Protein AF-A0A0E3BDA1-F1 (afdb_monomer_lite)

Foldseek 3Di:
DDDDDDDDPDPPDDDDDPDDPPPPPPPPPPPDDPPVLVVLVVVLVVLVVVLVVLVCCLPPPPVLVVDDPVVVVVSVVVSVVSVVVSVVSVVVNVVD

Secondary structure (DSSP, 8-state):
-----------------S-------------PPPHHHHHHHHHHHHHHHHHHHHHHHHHH-TTGGGS-HHHHHHHHHHHHHHHHHHHHHHHHHHT-

Radius of gyration: 24.28 Å; chains: 1; bounding box: 62×43×50 Å

Sequence (96 aa):
MTVHVHAANEVHIAEVPAGTKAARIPVAATPAIPPHQQRVLDEKQELDIRITRLDEFILRNALFRQLDPDEQARMRRQLDVMRELSVILGERIASF

Structure (mmCIF, N/CA/C/O backbone):
data_AF-A0A0E3BDA1-F1
#
_entry.id   AF-A0A0E3BDA1-F1
#
loop_
_atom_site.group_PDB
_atom_site.id
_atom_site.type_symbol
_atom_site.label_atom_id
_atom_site.label_alt_id
_atom_site.label_comp_id
_atom_site.label_asym_id
_atom_site.label_entity_id
_atom_site.label_seq_id
_atom_site.pdbx_PDB_ins_code
_atom_site.Cartn_x
_atom_site.Cartn_y
_atom_site.Cartn_z
_atom_site.occupancy
_atom_site.B_iso_or_equiv
_atom_site.auth_seq_id
_atom_site.auth_comp_id
_atom_site.auth_asym_id
_atom_site.auth_atom_id
_atom_site.pdbx_PDB_model_num
ATOM 1 N N . MET A 1 1 ? 4.895 35.567 3.301 1.00 43.69 1 MET A N 1
ATOM 2 C CA . MET A 1 1 ? 4.291 34.325 2.779 1.00 43.69 1 MET A CA 1
ATOM 3 C C . MET A 1 1 ? 4.402 34.418 1.273 1.00 43.69 1 MET A C 1
ATOM 5 O O . MET A 1 1 ? 3.602 35.101 0.651 1.00 43.69 1 MET A O 1
ATOM 9 N N . THR A 1 2 ? 5.493 33.884 0.727 1.00 32.59 2 THR A N 1
ATOM 10 C CA . THR A 1 2 ? 5.895 34.121 -0.663 1.00 32.59 2 THR A CA 1
ATOM 11 C C . THR A 1 2 ? 6.188 32.777 -1.306 1.00 32.59 2 THR A C 1
ATOM 13 O O . THR A 1 2 ? 7.040 32.020 -0.842 1.00 32.59 2 THR A O 1
ATOM 16 N N . VAL A 1 3 ? 5.398 32.489 -2.334 1.00 41.75 3 VAL A N 1
ATOM 17 C CA . VAL A 1 3 ? 5.431 31.298 -3.178 1.00 41.75 3 VAL A CA 1
ATOM 18 C C . VAL A 1 3 ? 6.798 31.213 -3.859 1.00 41.75 3 VAL A C 1
ATOM 20 O O . VAL A 1 3 ? 7.183 32.135 -4.573 1.00 41.75 3 VAL A O 1
ATOM 23 N N . HIS A 1 4 ? 7.537 30.126 -3.636 1.00 36.12 4 HIS A N 1
ATOM 24 C CA . HIS A 1 4 ? 8.738 29.833 -4.417 1.00 36.12 4 HIS A CA 1
ATOM 25 C C . HIS A 1 4 ? 8.311 29.212 -5.746 1.00 36.12 4 HIS A C 1
ATOM 27 O O . HIS A 1 4 ? 8.002 28.025 -5.827 1.00 36.12 4 HIS A O 1
ATOM 33 N N . VAL A 1 5 ? 8.275 30.042 -6.785 1.00 47.56 5 VAL A N 1
ATOM 34 C CA . VAL A 1 5 ? 8.213 29.596 -8.177 1.00 47.56 5 VAL A CA 1
ATOM 35 C C . VAL A 1 5 ? 9.638 29.219 -8.576 1.00 47.56 5 VAL A C 1
ATOM 37 O O . VAL A 1 5 ? 10.521 30.073 -8.612 1.00 47.56 5 VAL A O 1
ATOM 40 N N . HIS A 1 6 ? 9.886 27.932 -8.814 1.00 36.75 6 HIS A N 1
ATOM 41 C CA . HIS A 1 6 ? 11.189 27.443 -9.253 1.00 36.75 6 HIS A CA 1
ATOM 42 C C . HIS A 1 6 ? 11.303 27.633 -10.769 1.00 36.75 6 HIS A C 1
ATOM 44 O O . HIS A 1 6 ? 10.794 26.835 -11.553 1.00 36.75 6 HIS A O 1
ATOM 50 N N . ALA A 1 7 ? 11.934 28.732 -11.173 1.00 47.00 7 ALA A N 1
ATOM 51 C CA . ALA A 1 7 ? 12.337 28.987 -12.545 1.00 47.00 7 ALA A CA 1
ATOM 52 C C . ALA A 1 7 ? 13.845 29.235 -12.564 1.00 47.00 7 ALA A C 1
ATOM 54 O O . ALA A 1 7 ? 14.297 30.232 -12.013 1.00 47.00 7 ALA A O 1
ATOM 55 N N . ALA A 1 8 ? 14.595 28.312 -13.165 1.00 40.78 8 ALA A N 1
ATOM 56 C CA . ALA A 1 8 ? 15.668 28.589 -14.123 1.00 40.78 8 ALA A CA 1
ATOM 57 C C . ALA A 1 8 ? 16.424 27.284 -14.410 1.00 40.78 8 ALA A C 1
ATOM 59 O O . ALA A 1 8 ? 17.236 26.805 -13.625 1.00 40.78 8 ALA A O 1
ATOM 60 N N . ASN A 1 9 ? 16.115 26.706 -15.567 1.00 46.25 9 ASN A N 1
ATOM 61 C CA . ASN A 1 9 ? 16.955 25.739 -16.252 1.00 46.25 9 ASN A CA 1
ATOM 62 C C . ASN A 1 9 ? 18.187 26.492 -16.781 1.00 46.25 9 ASN A C 1
ATOM 64 O O . ASN A 1 9 ? 18.141 27.041 -17.880 1.00 46.25 9 ASN A O 1
ATOM 68 N N . GLU A 1 10 ? 19.254 26.583 -15.988 1.00 39.25 10 GLU A N 1
ATOM 69 C CA . GLU A 1 10 ? 20.534 27.116 -16.455 1.00 39.25 10 GLU A CA 1
ATOM 70 C C . GLU A 1 10 ? 21.386 25.975 -17.014 1.00 39.25 10 GLU A C 1
ATOM 72 O O . GLU A 1 10 ? 21.994 25.185 -16.293 1.00 39.25 10 GLU A O 1
ATOM 77 N N . VAL A 1 11 ? 21.420 25.890 -18.343 1.00 45.06 11 VAL A N 1
ATOM 78 C CA . VAL A 1 11 ? 22.401 25.083 -19.067 1.00 45.06 11 VAL A CA 1
A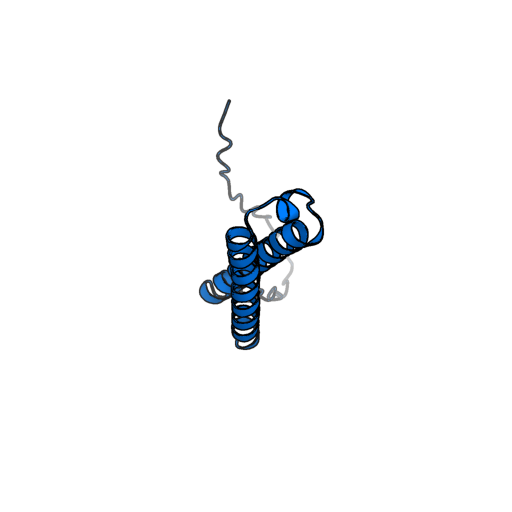TOM 79 C C . VAL A 1 11 ? 23.757 25.757 -18.880 1.00 45.06 11 VAL A C 1
ATOM 81 O O . VAL A 1 11 ? 24.039 26.782 -19.496 1.00 45.06 11 VAL A O 1
ATOM 84 N N . HIS A 1 12 ? 24.598 25.200 -18.011 1.00 37.44 12 HIS A N 1
ATOM 85 C CA . HIS A 1 12 ? 25.972 25.660 -17.842 1.00 37.44 12 HIS A CA 1
ATOM 86 C C . HIS A 1 12 ? 26.786 25.266 -19.085 1.00 37.44 12 HIS A C 1
ATOM 88 O O . HIS A 1 12 ? 27.188 24.113 -19.249 1.00 37.44 12 HIS A O 1
ATOM 94 N N . ILE A 1 13 ? 26.979 26.214 -20.003 1.00 41.34 13 ILE A N 1
ATOM 95 C CA . ILE A 1 13 ? 27.793 26.025 -21.206 1.00 41.34 13 ILE A CA 1
ATOM 96 C C . ILE A 1 13 ? 29.254 26.246 -20.804 1.00 41.34 13 ILE A C 1
ATOM 98 O O . ILE A 1 13 ? 29.720 27.378 -20.724 1.00 41.34 13 ILE A O 1
ATOM 102 N N . ALA A 1 14 ? 29.975 25.167 -20.500 1.00 43.03 14 ALA A N 1
ATOM 103 C CA . ALA A 1 14 ? 31.420 25.238 -20.316 1.00 43.03 14 ALA A CA 1
ATOM 104 C C . ALA A 1 14 ? 32.087 25.477 -21.681 1.00 43.03 14 ALA A C 1
ATOM 106 O O . ALA A 1 14 ? 31.991 24.643 -22.584 1.00 43.03 14 ALA A O 1
ATOM 107 N N . GLU A 1 15 ? 32.744 26.624 -21.839 1.00 45.53 15 GLU A N 1
ATOM 108 C CA . GLU A 1 15 ? 33.559 26.943 -23.009 1.00 45.53 15 GLU A CA 1
ATOM 109 C C . GLU A 1 15 ? 34.803 26.035 -23.017 1.00 45.53 15 GLU A C 1
ATOM 111 O O . GLU A 1 15 ? 35.648 26.089 -22.124 1.00 45.53 15 GLU A O 1
ATOM 116 N N . VAL A 1 16 ? 34.882 25.132 -23.998 1.00 51.34 16 VAL A N 1
ATOM 117 C CA . VAL A 1 16 ? 35.987 24.174 -24.153 1.00 51.34 16 VAL A CA 1
ATOM 118 C C . VAL A 1 16 ? 37.072 24.813 -25.029 1.00 51.34 16 VAL A C 1
ATOM 120 O O . VAL A 1 16 ? 36.767 25.169 -26.170 1.00 51.34 16 VAL A O 1
ATOM 123 N N . PRO A 1 17 ? 38.336 24.935 -24.576 1.00 43.94 17 PRO A N 1
ATOM 124 C CA . PRO A 1 17 ? 39.391 25.499 -25.407 1.00 43.94 17 PRO A CA 1
ATOM 125 C C . PRO A 1 17 ? 39.733 24.556 -26.567 1.00 43.94 17 PRO A C 1
ATOM 127 O O . PRO A 1 17 ? 39.867 23.339 -26.410 1.00 43.94 17 PRO A O 1
ATOM 130 N N . ALA A 1 18 ? 39.864 25.148 -27.75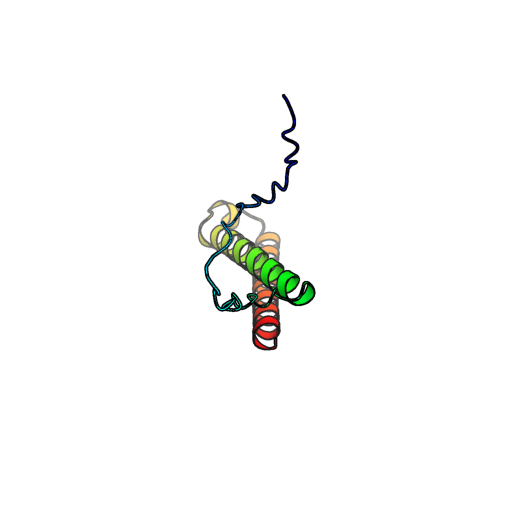3 1.00 54.28 18 ALA A N 1
ATOM 131 C CA . ALA A 1 18 ? 40.168 24.464 -28.999 1.00 54.28 18 ALA A CA 1
ATOM 132 C C . ALA A 1 18 ? 41.551 23.802 -28.935 1.00 54.28 18 ALA A C 1
ATOM 134 O O . ALA A 1 18 ? 42.567 24.489 -28.866 1.00 54.28 18 ALA A O 1
ATOM 135 N N . GLY A 1 19 ? 41.595 22.468 -28.991 1.00 53.44 19 GLY A N 1
ATOM 136 C CA . GLY A 1 19 ? 42.874 21.771 -29.134 1.00 53.44 19 GLY A CA 1
ATOM 137 C C . GLY A 1 19 ? 42.984 20.357 -28.584 1.00 53.44 19 GLY A C 1
ATOM 138 O O . GLY A 1 19 ? 44.083 19.966 -28.233 1.00 53.44 19 GLY A O 1
ATOM 139 N N . THR A 1 20 ? 41.914 19.562 -28.536 1.00 46.09 20 THR A N 1
ATOM 140 C CA . THR A 1 20 ? 42.044 18.103 -28.397 1.00 46.09 20 THR A CA 1
ATOM 141 C C . THR A 1 20 ? 40.932 17.455 -29.202 1.00 46.09 20 THR A C 1
ATOM 143 O O . THR A 1 20 ? 39.760 17.767 -29.003 1.00 46.09 20 THR A O 1
ATOM 146 N N . LYS A 1 21 ? 41.278 16.542 -30.116 1.00 56.16 21 LYS A N 1
ATOM 147 C CA . LYS A 1 21 ? 40.322 15.652 -30.790 1.00 56.16 21 LYS A CA 1
ATOM 148 C C . LYS A 1 21 ? 39.791 14.664 -29.747 1.00 56.16 21 LYS A C 1
ATOM 150 O O . LYS A 1 21 ? 40.193 13.506 -29.710 1.00 56.16 21 LYS A O 1
ATOM 155 N N . ALA A 1 22 ? 38.947 15.153 -28.843 1.00 48.09 22 ALA A N 1
ATOM 156 C CA . ALA A 1 22 ? 38.246 14.335 -27.879 1.00 48.09 22 ALA A CA 1
ATOM 157 C C . ALA A 1 22 ? 37.282 13.464 -28.679 1.00 48.09 22 ALA A C 1
ATOM 159 O O . ALA A 1 22 ? 36.311 13.953 -29.259 1.00 48.09 22 ALA A O 1
ATOM 160 N N . ALA A 1 23 ? 37.597 12.172 -28.761 1.00 50.84 23 ALA A N 1
ATOM 161 C CA . ALA A 1 23 ? 36.624 11.167 -29.129 1.00 50.84 23 ALA A CA 1
ATOM 162 C C . ALA A 1 23 ? 35.392 11.419 -28.255 1.00 50.84 23 ALA A C 1
ATOM 164 O O . ALA A 1 23 ? 35.456 11.289 -27.033 1.00 50.84 23 ALA A O 1
ATOM 165 N N . ARG A 1 24 ? 34.303 11.877 -28.877 1.00 51.50 24 ARG A N 1
ATOM 166 C CA . ARG A 1 24 ? 33.012 12.032 -28.221 1.00 51.50 24 ARG A CA 1
ATOM 167 C C . ARG A 1 24 ? 32.584 10.625 -27.821 1.00 51.50 24 ARG A C 1
ATOM 169 O O . ARG A 1 24 ? 31.999 9.915 -28.630 1.00 51.50 24 ARG A O 1
ATOM 176 N N . ILE A 1 25 ? 32.936 10.204 -26.609 1.00 59.34 25 ILE A N 1
ATOM 177 C CA . ILE A 1 25 ? 32.343 9.018 -26.004 1.00 59.34 25 ILE A CA 1
ATOM 178 C C . ILE A 1 25 ? 30.852 9.346 -25.936 1.00 59.34 25 ILE A C 1
ATOM 180 O O . ILE A 1 25 ? 30.499 10.359 -25.323 1.00 59.34 25 ILE A O 1
ATOM 184 N N . PRO A 1 26 ? 29.970 8.593 -26.611 1.00 54.00 26 PRO A N 1
ATOM 185 C CA . PRO A 1 26 ? 28.554 8.764 -26.378 1.00 54.00 26 PRO A CA 1
ATOM 186 C C . PRO A 1 26 ? 28.338 8.397 -24.910 1.00 54.00 26 PRO A C 1
ATOM 188 O O . PRO A 1 26 ? 28.450 7.230 -24.539 1.00 54.00 26 PRO A O 1
ATOM 191 N N . VAL A 1 27 ? 28.087 9.397 -24.057 1.00 56.97 27 VAL A N 1
ATOM 192 C CA . VAL A 1 27 ? 27.381 9.156 -22.799 1.00 56.97 27 VAL A CA 1
ATOM 193 C C . VAL A 1 27 ? 26.117 8.438 -23.235 1.00 56.97 27 VAL A C 1
ATOM 195 O O . VAL A 1 27 ? 25.293 9.014 -23.947 1.00 56.97 27 VAL A O 1
ATOM 198 N N . ALA A 1 28 ? 26.059 7.139 -22.948 1.00 54.09 28 ALA A N 1
ATOM 199 C CA . ALA A 1 28 ? 24.912 6.316 -23.255 1.00 54.09 28 ALA A CA 1
ATOM 200 C C . ALA A 1 28 ? 23.704 7.042 -22.666 1.00 54.09 28 ALA A C 1
ATOM 202 O O . ALA A 1 28 ? 23.647 7.264 -21.457 1.00 54.09 28 ALA A O 1
ATOM 203 N N . ALA A 1 29 ? 22.804 7.506 -23.532 1.00 58.97 29 ALA A N 1
ATOM 204 C CA . ALA A 1 29 ? 21.548 8.074 -23.093 1.00 58.97 29 ALA A CA 1
ATOM 205 C C . ALA A 1 29 ? 20.854 6.968 -22.302 1.00 58.97 29 ALA A C 1
ATOM 207 O O . ALA A 1 29 ? 20.456 5.959 -22.885 1.00 58.97 29 ALA A O 1
ATOM 208 N N . THR A 1 30 ? 20.798 7.109 -20.977 1.00 55.81 30 THR A N 1
ATOM 209 C CA . THR A 1 30 ? 20.011 6.218 -20.129 1.00 55.81 30 THR A CA 1
ATOM 210 C C . THR A 1 30 ? 18.627 6.139 -20.763 1.00 55.81 30 THR A C 1
ATOM 212 O O . THR A 1 30 ? 18.029 7.199 -20.981 1.00 55.81 30 THR A O 1
ATOM 215 N N . PRO A 1 31 ? 18.132 4.949 -21.145 1.00 65.31 31 PRO A N 1
ATOM 216 C CA . PRO A 1 31 ? 16.833 4.861 -21.784 1.00 65.31 31 PRO A CA 1
ATOM 217 C C . PRO A 1 31 ? 15.801 5.416 -20.803 1.00 65.31 31 PRO A C 1
ATOM 219 O O . PRO A 1 31 ? 15.627 4.893 -19.703 1.00 65.31 31 PRO A O 1
ATOM 222 N N . ALA A 1 32 ? 15.176 6.531 -21.176 1.00 84.81 32 ALA A N 1
ATOM 223 C CA . ALA A 1 32 ? 14.104 7.112 -20.391 1.00 84.81 32 ALA A CA 1
ATOM 224 C C . ALA A 1 32 ? 12.936 6.119 -20.382 1.00 84.81 32 ALA A C 1
ATOM 226 O O . ALA A 1 32 ? 12.498 5.670 -21.444 1.00 84.81 32 ALA A O 1
ATOM 227 N N . ILE A 1 33 ? 12.452 5.769 -19.190 1.00 91.25 33 ILE A N 1
ATOM 228 C CA . ILE A 1 33 ? 11.294 4.890 -19.027 1.00 91.25 33 ILE A CA 1
ATOM 229 C C . ILE A 1 33 ? 10.103 5.531 -19.763 1.00 91.25 33 ILE A C 1
ATOM 231 O O . ILE A 1 33 ? 9.800 6.704 -19.521 1.00 91.25 33 ILE A O 1
ATOM 235 N N . PRO A 1 34 ? 9.415 4.807 -20.668 1.00 95.31 34 PRO A N 1
ATOM 236 C CA . PRO A 1 34 ? 8.227 5.317 -21.336 1.00 95.31 34 PRO A CA 1
ATOM 237 C C . PRO A 1 34 ? 7.186 5.830 -20.324 1.00 95.31 34 PRO A C 1
ATOM 239 O O . PRO A 1 34 ? 6.936 5.153 -19.324 1.00 95.31 34 PRO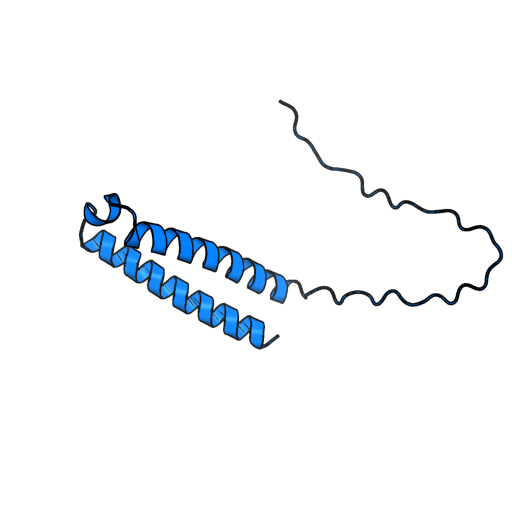 A O 1
ATOM 242 N N . PRO A 1 35 ? 6.491 6.955 -20.585 1.00 95.12 35 PRO A N 1
ATOM 243 C CA . PRO A 1 35 ? 5.562 7.549 -19.616 1.00 95.12 35 PRO A CA 1
ATOM 244 C C . PRO A 1 35 ? 4.487 6.587 -19.092 1.00 95.12 35 PRO A C 1
ATOM 246 O O . PRO A 1 35 ? 4.103 6.641 -17.926 1.00 95.12 35 PRO A O 1
ATOM 249 N N . HIS A 1 36 ? 4.011 5.669 -19.941 1.00 94.56 36 HIS A N 1
ATOM 250 C CA . HIS A 1 36 ? 3.018 4.677 -19.536 1.00 94.56 36 HIS A CA 1
ATOM 251 C C . HIS A 1 36 ? 3.579 3.625 -18.569 1.00 94.56 36 HIS A C 1
ATOM 253 O O . HIS A 1 36 ? 2.812 3.147 -17.742 1.00 94.56 36 HIS A O 1
ATOM 259 N N . GLN A 1 37 ? 4.871 3.282 -18.655 1.00 97.75 37 GLN A N 1
ATOM 260 C CA . GLN A 1 37 ? 5.547 2.373 -17.723 1.00 97.75 37 GLN A CA 1
ATOM 261 C C . GLN A 1 37 ? 5.858 3.091 -16.408 1.00 97.75 37 GLN A C 1
ATOM 263 O O . GLN A 1 37 ? 5.581 2.547 -15.341 1.00 97.75 37 GLN A O 1
ATOM 268 N N . GLN A 1 38 ? 6.319 4.348 -16.479 1.00 97.38 38 GLN A N 1
ATOM 269 C CA . GLN A 1 38 ? 6.559 5.181 -15.296 1.00 97.38 38 GLN A CA 1
ATOM 270 C C . GLN A 1 38 ? 5.290 5.325 -14.452 1.00 97.38 38 GLN A C 1
ATOM 272 O O . GLN A 1 38 ? 5.326 5.104 -13.247 1.00 97.38 38 GLN A O 1
ATOM 277 N N . ARG A 1 39 ? 4.137 5.561 -15.096 1.00 97.88 39 ARG A N 1
ATOM 278 C CA . ARG A 1 39 ? 2.841 5.616 -14.405 1.00 97.88 39 ARG A CA 1
ATOM 279 C C . ARG A 1 39 ? 2.549 4.351 -13.588 1.00 97.88 39 ARG A C 1
ATOM 281 O O . ARG A 1 39 ? 1.979 4.461 -12.513 1.00 97.88 39 ARG A O 1
ATOM 288 N N . VAL A 1 40 ? 2.904 3.164 -14.088 1.00 98.31 40 VAL A N 1
ATOM 289 C CA . VAL A 1 40 ? 2.653 1.889 -13.386 1.00 98.31 40 VAL A CA 1
ATOM 290 C C . VAL A 1 40 ? 3.613 1.697 -12.217 1.00 98.31 40 VAL A C 1
ATOM 292 O O . VAL A 1 40 ? 3.198 1.193 -11.175 1.00 98.31 40 VAL A O 1
ATOM 295 N N . LEU A 1 41 ? 4.870 2.120 -12.370 1.00 98.50 41 LEU A N 1
ATOM 296 C CA . LEU A 1 41 ? 5.852 2.119 -11.284 1.00 98.50 41 LEU A CA 1
ATOM 297 C C . LEU A 1 41 ? 5.395 3.027 -10.137 1.00 98.50 41 LEU A C 1
ATOM 299 O O . LEU A 1 41 ? 5.347 2.582 -8.990 1.00 98.50 41 LEU A O 1
ATOM 303 N N . ASP A 1 42 ? 4.993 4.255 -10.464 1.00 98.50 42 ASP A N 1
ATOM 304 C CA . ASP A 1 42 ? 4.515 5.236 -9.488 1.00 98.50 42 ASP A CA 1
ATOM 305 C C . ASP A 1 42 ? 3.239 4.739 -8.792 1.00 98.50 42 ASP A C 1
ATOM 307 O O . ASP A 1 42 ? 3.134 4.777 -7.565 1.00 98.50 42 ASP A O 1
ATOM 311 N N . GLU A 1 43 ? 2.289 4.201 -9.569 1.00 98.69 43 GLU A N 1
ATOM 312 C CA . GLU A 1 43 ? 1.043 3.625 -9.056 1.00 98.69 43 GLU A CA 1
ATOM 313 C C . GLU A 1 43 ? 1.318 2.474 -8.079 1.00 98.69 43 GLU A C 1
ATOM 315 O O . GLU A 1 43 ? 0.743 2.442 -6.988 1.00 98.69 43 GLU A O 1
ATOM 320 N N . LYS A 1 44 ? 2.234 1.556 -8.421 1.00 98.62 44 LYS A N 1
ATOM 321 C CA . LYS A 1 44 ? 2.616 0.449 -7.537 1.00 98.62 44 LYS A CA 1
ATOM 322 C C . LYS A 1 44 ? 3.259 0.955 -6.252 1.00 98.62 44 LYS A C 1
ATOM 324 O O . LYS A 1 44 ? 2.875 0.516 -5.170 1.00 98.62 44 LYS A O 1
ATOM 329 N N . GLN A 1 45 ? 4.219 1.871 -6.363 1.00 98.81 45 GLN A N 1
ATOM 330 C CA . GLN A 1 45 ? 4.922 2.411 -5.205 1.00 98.81 45 GLN A CA 1
ATOM 331 C C . GLN A 1 45 ? 3.948 3.079 -4.231 1.00 98.81 45 GLN A C 1
ATOM 333 O O . GLN A 1 45 ? 3.988 2.825 -3.025 1.00 98.81 45 GLN A O 1
ATOM 338 N N . GLU A 1 46 ? 3.051 3.920 -4.744 1.00 98.81 46 GLU A N 1
ATOM 339 C CA . GLU A 1 46 ? 2.065 4.592 -3.910 1.00 98.81 46 GLU A CA 1
ATOM 340 C C . GLU A 1 46 ? 1.083 3.594 -3.278 1.00 98.81 46 GLU A C 1
ATOM 342 O O . GLU A 1 46 ? 0.697 3.749 -2.115 1.00 98.81 46 GLU A O 1
ATOM 347 N N . LEU A 1 47 ? 0.681 2.557 -4.018 1.00 98.81 47 LEU A N 1
ATOM 348 C CA . LEU A 1 47 ? -0.203 1.514 -3.511 1.00 98.81 47 LEU A CA 1
ATOM 349 C C . LEU A 1 47 ? 0.457 0.695 -2.395 1.00 98.81 47 LEU A C 1
ATOM 351 O O . LEU A 1 47 ? -0.176 0.481 -1.364 1.00 98.81 47 LEU A O 1
ATOM 355 N N . ASP A 1 48 ? 1.724 0.310 -2.541 1.00 98.88 48 ASP A N 1
ATOM 356 C CA . ASP A 1 48 ? 2.470 -0.469 -1.540 1.00 98.88 48 ASP A CA 1
ATOM 357 C C . ASP A 1 48 ? 2.631 0.303 -0.216 1.00 98.88 48 ASP A C 1
ATOM 359 O O . ASP A 1 48 ? 2.473 -0.254 0.878 1.00 98.88 48 ASP A O 1
ATOM 363 N N . ILE A 1 49 ? 2.838 1.623 -0.295 1.00 98.88 49 ILE A N 1
ATOM 364 C CA . ILE A 1 49 ? 2.835 2.512 0.878 1.00 98.88 49 ILE A CA 1
ATOM 365 C C . ILE A 1 49 ? 1.458 2.509 1.555 1.00 98.88 49 ILE A C 1
ATOM 367 O O . ILE A 1 49 ? 1.363 2.420 2.783 1.00 98.88 49 ILE A O 1
ATOM 371 N N . ARG A 1 50 ? 0.374 2.607 0.776 1.00 98.81 50 ARG A N 1
ATOM 372 C CA . ARG A 1 50 ? -0.997 2.593 1.308 1.00 98.81 50 ARG A CA 1
ATOM 373 C C . ARG A 1 50 ? -1.358 1.239 1.931 1.00 98.81 50 ARG A C 1
ATOM 375 O O . ARG A 1 50 ? -1.967 1.232 2.999 1.00 98.81 50 ARG A O 1
ATOM 382 N N . ILE A 1 51 ? -0.939 0.124 1.324 1.00 98.88 51 ILE A N 1
ATOM 383 C CA . ILE A 1 51 ? -1.079 -1.236 1.876 1.00 98.88 51 ILE A CA 1
ATOM 384 C C . ILE A 1 51 ? -0.407 -1.309 3.242 1.00 98.88 51 ILE A C 1
ATOM 386 O O . ILE A 1 51 ? -1.048 -1.714 4.206 1.00 98.88 51 ILE A O 1
ATOM 390 N N . THR A 1 52 ? 0.850 -0.867 3.338 1.00 98.81 52 THR A N 1
ATOM 391 C CA . THR A 1 52 ? 1.624 -0.921 4.587 1.00 98.81 52 THR A CA 1
ATOM 392 C C . THR A 1 52 ? 0.922 -0.154 5.703 1.00 98.81 52 THR A C 1
ATOM 394 O O . THR A 1 52 ? 0.730 -0.678 6.794 1.00 98.81 52 THR A O 1
ATOM 397 N N . ARG A 1 53 ? 0.456 1.067 5.419 1.00 98.81 53 ARG A N 1
ATOM 398 C CA . ARG A 1 53 ? -0.253 1.902 6.402 1.00 98.81 53 ARG A CA 1
ATOM 399 C C . ARG A 1 53 ? -1.563 1.274 6.876 1.00 98.81 53 ARG A C 1
ATOM 401 O O . ARG A 1 53 ? -1.866 1.325 8.066 1.00 98.81 53 ARG A O 1
ATOM 408 N N . LEU A 1 54 ? -2.350 0.709 5.958 1.00 98.81 54 LEU A N 1
ATOM 409 C CA . LEU A 1 54 ? -3.619 0.069 6.303 1.00 98.81 54 LEU A CA 1
ATOM 410 C C . LEU A 1 54 ? -3.392 -1.224 7.099 1.00 98.81 54 LEU A C 1
ATOM 412 O O . LEU A 1 54 ? -4.067 -1.447 8.100 1.00 98.81 54 LEU A O 1
ATOM 416 N N . ASP A 1 55 ? -2.415 -2.036 6.697 1.00 98.75 55 ASP A N 1
ATOM 417 C CA . ASP A 1 55 ? -2.022 -3.257 7.406 1.00 98.75 55 ASP A CA 1
ATOM 418 C C . ASP A 1 55 ? -1.527 -2.943 8.826 1.00 98.75 55 ASP A C 1
ATOM 420 O O . ASP A 1 55 ? -2.003 -3.530 9.797 1.00 98.75 55 ASP A O 1
ATOM 424 N N . GLU A 1 56 ? -0.663 -1.937 8.985 1.00 98.69 56 GLU A N 1
ATOM 425 C CA . GLU A 1 56 ? -0.209 -1.477 10.300 1.00 98.69 56 GLU A CA 1
ATOM 426 C C . GLU A 1 56 ? -1.359 -0.969 11.172 1.00 98.69 56 GLU A C 1
ATOM 428 O O . GLU A 1 56 ? -1.409 -1.288 12.364 1.00 98.69 56 GLU A O 1
ATOM 433 N N . PHE A 1 57 ? -2.301 -0.213 10.602 1.00 98.69 57 PHE A N 1
ATOM 434 C CA . PHE A 1 57 ? -3.485 0.230 11.331 1.00 98.69 57 PHE A CA 1
ATOM 435 C C . PHE A 1 57 ? -4.317 -0.962 11.822 1.00 98.69 57 PHE A C 1
ATOM 437 O O . PHE A 1 57 ? -4.647 -1.027 13.006 1.00 98.69 57 PHE A O 1
ATOM 444 N N . ILE A 1 58 ? -4.595 -1.930 10.946 1.00 98.56 58 ILE A N 1
ATOM 445 C CA . ILE A 1 58 ? -5.384 -3.128 11.268 1.00 98.56 58 ILE A CA 1
ATOM 446 C C . ILE A 1 58 ? -4.689 -3.991 12.334 1.00 98.56 58 ILE A C 1
ATOM 448 O O . ILE A 1 58 ? -5.347 -4.502 13.241 1.00 98.56 58 ILE A O 1
ATOM 452 N N . LEU A 1 59 ? -3.366 -4.160 12.247 1.00 98.06 59 LEU A N 1
ATOM 453 C CA . LEU A 1 59 ? -2.615 -5.071 13.116 1.00 98.06 59 LEU A CA 1
ATOM 454 C C . LEU A 1 59 ? -2.221 -4.454 14.461 1.00 98.06 59 LEU A C 1
ATOM 456 O O . LEU A 1 59 ? -2.188 -5.153 15.476 1.00 98.06 59 LEU A O 1
ATOM 460 N N . ARG A 1 60 ? -1.865 -3.166 14.477 1.00 96.75 60 ARG A N 1
ATOM 461 C CA . ARG A 1 60 ? -1.175 -2.544 15.619 1.00 96.75 60 ARG A CA 1
ATOM 462 C C . ARG A 1 60 ? -2.000 -1.475 16.320 1.00 96.75 60 ARG A C 1
ATOM 464 O O . ARG A 1 60 ? -1.738 -1.199 17.490 1.00 96.75 60 ARG A O 1
ATOM 471 N N . ASN A 1 61 ? -2.991 -0.875 15.660 1.00 97.00 61 ASN A N 1
ATOM 472 C CA . ASN A 1 61 ? -3.761 0.208 16.262 1.00 97.00 61 ASN A CA 1
ATOM 473 C C . ASN A 1 61 ? -4.924 -0.332 17.111 1.00 97.00 61 ASN A C 1
ATOM 475 O O . ASN A 1 61 ? -5.798 -1.050 16.630 1.00 97.00 61 ASN A O 1
ATOM 479 N N . ALA A 1 62 ? -4.971 0.050 18.390 1.00 97.25 62 ALA A N 1
ATOM 480 C CA . ALA A 1 62 ? -6.040 -0.362 19.298 1.00 97.25 62 ALA A CA 1
ATOM 481 C C . ALA A 1 62 ? -7.428 0.160 18.884 1.00 97.25 62 ALA A C 1
ATOM 483 O O . ALA A 1 62 ? -8.420 -0.497 19.195 1.00 97.25 62 ALA A O 1
ATOM 484 N N . LEU A 1 63 ? -7.498 1.289 18.168 1.00 97.88 63 LEU A N 1
ATOM 485 C CA . LEU A 1 63 ? -8.753 1.861 17.675 1.00 97.88 63 LEU A CA 1
ATOM 486 C C . LEU A 1 63 ? -9.458 0.930 16.694 1.00 97.88 63 LEU A C 1
ATOM 488 O O . LEU A 1 63 ? -10.678 0.837 16.736 1.00 97.88 63 LEU A O 1
ATOM 492 N N . PHE A 1 64 ? -8.715 0.185 15.871 1.00 98.44 64 PHE A N 1
ATOM 493 C CA . PHE A 1 64 ? -9.311 -0.760 14.929 1.00 98.44 64 PHE A CA 1
ATOM 494 C C . PHE A 1 64 ? -10.190 -1.801 15.640 1.00 98.44 64 PHE A C 1
ATOM 496 O O . PHE A 1 64 ? -11.285 -2.108 15.180 1.00 98.44 64 PHE A O 1
ATOM 503 N N . ARG A 1 65 ? -9.760 -2.280 16.818 1.00 96.75 65 ARG A N 1
ATOM 504 C CA . ARG A 1 65 ? -10.528 -3.239 17.635 1.00 96.75 65 ARG A CA 1
ATOM 505 C C . ARG A 1 65 ? -11.808 -2.654 18.234 1.00 96.75 65 ARG A C 1
ATOM 507 O O . ARG A 1 65 ? -12.651 -3.417 18.690 1.00 96.75 65 ARG A O 1
ATOM 514 N N . GLN A 1 66 ? -11.924 -1.329 18.278 1.00 98.12 66 GLN A N 1
ATOM 515 C CA . GLN A 1 66 ? -13.089 -0.615 18.802 1.00 98.12 66 GLN A CA 1
ATOM 516 C C . GLN A 1 66 ? -14.083 -0.232 17.699 1.00 98.12 66 GLN A C 1
ATOM 518 O O . GLN A 1 66 ? -15.182 0.219 18.011 1.00 98.12 66 GLN A O 1
ATOM 523 N N . LEU A 1 67 ? -13.709 -0.391 16.425 1.00 98.44 67 LEU A N 1
ATOM 524 C CA . LEU A 1 67 ? -14.606 -0.136 15.305 1.00 98.44 67 LEU A CA 1
ATOM 525 C C . LEU A 1 67 ? -15.710 -1.187 15.241 1.00 98.44 67 LEU A C 1
ATOM 527 O O . LEU A 1 67 ? -15.522 -2.340 15.638 1.00 98.44 67 LEU A O 1
ATOM 531 N N . ASP A 1 68 ? -16.834 -0.778 14.662 1.00 98.62 68 ASP A N 1
ATOM 532 C CA . ASP A 1 68 ? -17.926 -1.674 14.308 1.00 98.62 68 ASP A CA 1
ATOM 533 C C . ASP A 1 68 ? -17.412 -2.879 13.482 1.00 98.62 68 ASP A C 1
ATOM 535 O O . ASP A 1 68 ? -16.556 -2.694 12.605 1.00 98.62 68 ASP A O 1
ATOM 539 N N . PRO A 1 69 ? -17.887 -4.113 13.741 1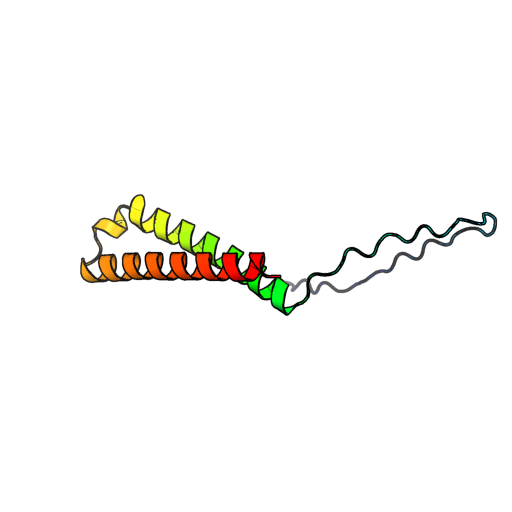.00 98.62 69 PRO A N 1
ATOM 540 C CA . PRO A 1 69 ? -17.420 -5.301 13.030 1.00 98.62 69 PRO A CA 1
ATOM 541 C C . PRO A 1 69 ? -17.538 -5.210 11.504 1.00 98.62 69 PRO A C 1
ATOM 543 O O . PRO A 1 69 ? -16.642 -5.691 10.803 1.00 98.62 69 PRO A O 1
ATOM 546 N N . ASP A 1 70 ? -18.579 -4.558 10.980 1.00 98.75 70 ASP A N 1
ATOM 547 C CA . ASP A 1 70 ? -18.757 -4.408 9.536 1.00 98.75 70 ASP A CA 1
ATOM 548 C C . ASP A 1 70 ? -17.727 -3.436 8.956 1.00 98.75 70 ASP A C 1
ATOM 550 O O . ASP A 1 70 ? -17.241 -3.633 7.840 1.00 98.75 70 ASP A O 1
ATOM 554 N N . GLU A 1 71 ? -17.339 -2.406 9.712 1.00 98.69 71 GLU A N 1
ATOM 555 C CA . GLU A 1 71 ? -16.252 -1.509 9.313 1.00 98.69 71 GLU A CA 1
ATOM 556 C C . GLU A 1 71 ? -14.910 -2.236 9.300 1.00 98.69 71 GLU A C 1
ATOM 558 O O . GLU A 1 71 ? -14.166 -2.155 8.321 1.00 98.69 71 GLU A O 1
ATOM 563 N N . GLN A 1 72 ? -14.630 -3.042 10.325 1.00 98.81 72 GLN A N 1
ATOM 564 C CA . GLN A 1 72 ? -13.425 -3.867 10.335 1.00 98.81 72 GLN A CA 1
ATOM 565 C C . GLN A 1 72 ? -13.377 -4.828 9.136 1.00 98.81 72 GLN A C 1
ATOM 567 O O . GLN A 1 72 ? -12.311 -5.044 8.552 1.00 98.81 72 GLN A O 1
ATOM 572 N N . ALA A 1 73 ? -14.516 -5.418 8.763 1.00 98.81 73 ALA A N 1
ATOM 573 C CA . ALA A 1 73 ? -14.622 -6.295 7.602 1.00 98.81 73 ALA A CA 1
ATOM 574 C C . ALA A 1 73 ? -14.379 -5.539 6.284 1.00 98.81 73 ALA A C 1
ATOM 576 O O . ALA A 1 73 ? -13.633 -6.027 5.431 1.00 98.81 73 ALA A O 1
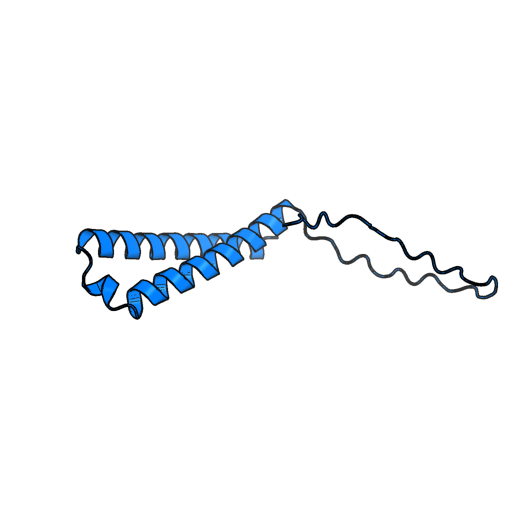ATOM 577 N N . ARG A 1 74 ? -14.937 -4.329 6.130 1.00 98.88 74 ARG A N 1
ATOM 578 C CA . ARG A 1 74 ? -14.686 -3.467 4.962 1.00 98.88 74 ARG A CA 1
ATOM 579 C C . ARG A 1 74 ? -13.209 -3.112 4.818 1.00 98.88 74 ARG A C 1
ATOM 581 O O . ARG A 1 74 ? -12.667 -3.264 3.726 1.00 98.88 74 ARG A O 1
ATOM 588 N N . MET A 1 75 ? -12.541 -2.717 5.902 1.00 98.88 75 MET A N 1
ATOM 589 C CA . MET A 1 75 ? -11.115 -2.364 5.875 1.00 98.88 75 MET A CA 1
ATOM 590 C C . MET A 1 75 ? -10.215 -3.559 5.524 1.00 98.88 75 MET A C 1
ATOM 592 O O . MET A 1 75 ? -9.260 -3.405 4.765 1.00 98.88 75 MET A O 1
ATOM 596 N N . ARG A 1 76 ? -10.529 -4.765 6.019 1.00 98.81 76 ARG A N 1
ATOM 597 C CA . ARG A 1 76 ? -9.809 -5.994 5.631 1.00 98.81 76 ARG A CA 1
ATOM 598 C C . ARG A 1 76 ? -9.993 -6.306 4.149 1.00 98.81 76 ARG A C 1
ATOM 600 O O . ARG A 1 76 ? -9.012 -6.498 3.443 1.00 98.81 76 ARG A O 1
ATOM 607 N N . ARG A 1 77 ? -11.234 -6.247 3.656 1.00 98.88 77 ARG A N 1
ATOM 608 C CA . ARG A 1 77 ? -11.523 -6.441 2.230 1.00 98.88 77 ARG A CA 1
ATOM 609 C C . ARG A 1 77 ? -10.813 -5.406 1.356 1.00 98.88 77 ARG A C 1
ATOM 611 O O . ARG A 1 77 ? -10.321 -5.746 0.287 1.00 98.88 77 ARG A O 1
ATOM 618 N N . GLN A 1 78 ? -10.756 -4.151 1.798 1.00 98.88 78 GLN A N 1
ATOM 619 C CA . GLN A 1 78 ? -9.996 -3.108 1.116 1.00 98.88 78 GLN A CA 1
ATOM 620 C C . GLN A 1 78 ? -8.512 -3.488 1.017 1.00 98.88 78 GLN A C 1
ATOM 622 O O . GLN A 1 78 ? -7.942 -3.399 -0.069 1.00 98.88 78 GLN A O 1
ATOM 627 N N . LEU A 1 79 ? -7.898 -3.928 2.120 1.00 98.88 79 LEU A N 1
ATOM 628 C CA . LEU A 1 79 ? -6.502 -4.365 2.136 1.00 98.88 79 LEU A CA 1
ATOM 629 C C . LEU A 1 79 ? -6.255 -5.532 1.171 1.00 98.88 79 LEU A C 1
ATOM 631 O O . LEU A 1 79 ? -5.268 -5.510 0.437 1.00 98.88 79 LEU A O 1
ATOM 635 N N . ASP A 1 80 ? -7.159 -6.511 1.134 1.00 98.88 80 ASP A N 1
ATOM 636 C CA . ASP A 1 80 ? -7.056 -7.667 0.240 1.00 98.88 80 ASP A CA 1
ATOM 637 C C . ASP A 1 80 ? -7.095 -7.247 -1.238 1.00 98.88 80 ASP A C 1
ATOM 639 O O . ASP A 1 80 ? -6.207 -7.613 -2.007 1.00 98.88 80 ASP A O 1
ATOM 643 N N . VAL A 1 81 ? -8.051 -6.394 -1.623 1.00 98.94 81 VAL A N 1
ATOM 644 C CA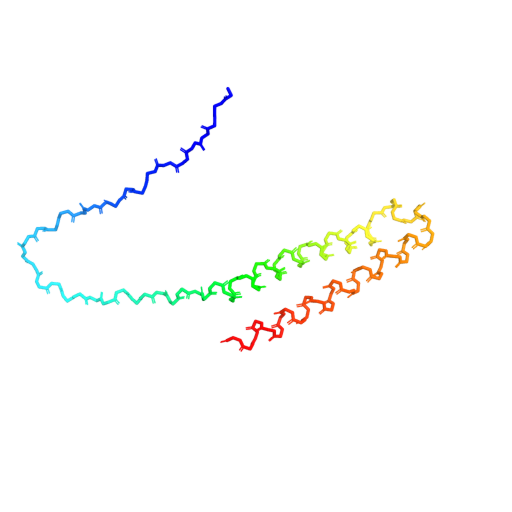 . VAL A 1 81 ? -8.156 -5.868 -2.998 1.00 98.94 81 VAL A CA 1
ATOM 645 C C . VAL A 1 81 ? -6.928 -5.035 -3.375 1.00 98.94 81 VAL A C 1
ATOM 647 O O . VAL A 1 81 ? -6.432 -5.119 -4.497 1.00 98.94 81 VAL A O 1
ATOM 650 N N . MET A 1 82 ? -6.403 -4.232 -2.447 1.00 98.88 82 MET A N 1
ATOM 651 C CA . MET A 1 82 ? -5.184 -3.460 -2.695 1.00 98.88 82 MET A CA 1
ATOM 652 C C . MET A 1 82 ? -3.971 -4.370 -2.919 1.00 98.88 82 MET A C 1
ATOM 654 O O . MET A 1 82 ? -3.165 -4.094 -3.806 1.00 98.88 82 MET A O 1
ATOM 658 N N . ARG A 1 83 ? -3.843 -5.466 -2.159 1.00 98.88 83 ARG A N 1
ATOM 659 C CA . ARG A 1 83 ? -2.779 -6.464 -2.354 1.00 98.88 83 ARG A CA 1
ATOM 660 C C . ARG A 1 83 ? -2.885 -7.142 -3.714 1.00 98.88 83 ARG A C 1
ATOM 662 O O . ARG A 1 83 ? -1.877 -7.240 -4.406 1.00 98.88 83 ARG A O 1
ATOM 669 N N . GLU A 1 84 ? -4.087 -7.545 -4.114 1.00 98.94 84 GLU A N 1
ATOM 670 C CA . GLU A 1 84 ? -4.336 -8.125 -5.437 1.00 98.94 84 GLU A CA 1
ATOM 671 C C . GLU A 1 84 ? -3.945 -7.152 -6.559 1.00 98.94 84 GLU A C 1
ATOM 673 O O . GLU A 1 84 ? -3.194 -7.511 -7.466 1.00 98.94 84 GLU A O 1
ATOM 678 N N . LEU A 1 85 ? -4.346 -5.882 -6.451 1.00 98.81 85 LEU A N 1
ATOM 679 C CA . LEU A 1 85 ? -3.941 -4.858 -7.412 1.00 98.81 85 LEU A CA 1
ATOM 680 C C . LEU A 1 85 ? -2.415 -4.668 -7.446 1.00 98.81 85 LEU A C 1
ATOM 682 O O . LEU A 1 85 ? -1.844 -4.542 -8.526 1.00 98.81 85 LEU A O 1
ATOM 686 N N . SER A 1 86 ? -1.733 -4.680 -6.297 1.00 98.81 86 SER A N 1
ATOM 687 C CA . SER A 1 86 ? -0.267 -4.571 -6.252 1.00 98.81 86 SER A CA 1
ATOM 688 C C . SER A 1 86 ? 0.436 -5.737 -6.957 1.00 98.81 86 SER A C 1
ATOM 690 O O . SER A 1 86 ? 1.451 -5.517 -7.629 1.00 98.81 86 SER A O 1
ATOM 692 N N . VAL A 1 87 ? -0.115 -6.954 -6.859 1.00 98.81 87 VAL A N 1
ATOM 693 C CA . VAL A 1 87 ? 0.363 -8.126 -7.609 1.00 98.81 87 VAL A CA 1
ATOM 694 C C . VAL A 1 87 ? 0.205 -7.893 -9.110 1.00 98.81 87 VAL A C 1
ATOM 696 O O . VAL A 1 87 ? 1.196 -7.979 -9.833 1.00 98.81 87 VAL A O 1
ATOM 699 N N . ILE A 1 88 ? -0.982 -7.483 -9.566 1.00 98.81 88 ILE A N 1
ATOM 700 C CA . ILE A 1 88 ? -1.251 -7.184 -10.984 1.00 98.81 88 ILE A CA 1
ATOM 701 C C . ILE A 1 88 ? -0.304 -6.097 -11.513 1.00 98.81 88 ILE A C 1
ATOM 703 O O . ILE A 1 88 ? 0.224 -6.196 -12.620 1.00 98.81 88 ILE A O 1
ATOM 707 N N . LEU A 1 89 ? -0.051 -5.041 -10.735 1.00 98.75 89 LEU A N 1
ATOM 708 C CA . LEU A 1 89 ? 0.906 -4.002 -11.122 1.00 98.75 89 LEU A CA 1
ATOM 709 C C . LEU A 1 89 ? 2.332 -4.563 -11.231 1.00 98.75 89 LEU A C 1
ATOM 711 O O . LEU A 1 89 ? 3.053 -4.196 -12.156 1.00 98.75 89 LEU A O 1
ATOM 715 N N . GLY A 1 90 ? 2.722 -5.479 -10.340 1.00 98.62 90 GLY A N 1
ATOM 716 C CA . GLY A 1 90 ? 3.993 -6.202 -10.417 1.00 98.62 90 GLY A CA 1
ATOM 717 C C . GLY A 1 90 ? 4.121 -7.057 -11.681 1.00 98.62 90 GLY A C 1
ATOM 718 O O . GLY A 1 90 ? 5.148 -6.995 -12.351 1.00 98.62 90 GLY A O 1
ATOM 719 N N . GLU A 1 91 ? 3.068 -7.785 -12.055 1.00 98.75 91 GLU A N 1
ATOM 720 C CA . GLU A 1 91 ? 3.013 -8.568 -13.298 1.00 98.75 91 GLU A CA 1
ATOM 721 C C . GLU A 1 91 ? 3.143 -7.678 -14.540 1.00 98.75 91 GLU A C 1
ATOM 723 O O . GLU A 1 91 ? 3.890 -7.996 -15.469 1.00 98.75 91 GLU A O 1
ATOM 728 N N . ARG A 1 92 ? 2.466 -6.520 -14.541 1.00 98.44 92 ARG A N 1
ATOM 729 C CA . ARG A 1 92 ? 2.576 -5.522 -15.617 1.00 98.44 92 ARG A CA 1
ATOM 730 C C . ARG A 1 92 ? 4.001 -4.993 -15.745 1.00 98.44 92 ARG A C 1
ATOM 732 O O . ARG A 1 92 ? 4.502 -4.913 -16.859 1.00 98.44 92 ARG A O 1
ATOM 739 N N . ILE A 1 93 ? 4.650 -4.671 -14.624 1.00 98.12 93 ILE A N 1
ATOM 740 C CA . ILE A 1 93 ? 6.042 -4.197 -14.590 1.00 98.12 93 ILE A CA 1
ATOM 741 C C . ILE A 1 93 ? 7.009 -5.271 -15.095 1.00 98.12 93 ILE A C 1
ATOM 743 O O . ILE A 1 93 ? 7.913 -4.953 -15.856 1.00 98.12 93 ILE A O 1
ATOM 747 N N . ALA A 1 94 ? 6.805 -6.535 -14.717 1.00 98.00 94 ALA A N 1
ATOM 748 C CA . ALA A 1 94 ? 7.627 -7.653 -15.184 1.00 98.00 94 ALA A CA 1
ATOM 749 C C . ALA A 1 94 ? 7.456 -7.962 -16.685 1.00 98.00 94 ALA A C 1
ATOM 751 O O . ALA A 1 94 ? 8.271 -8.685 -17.252 1.00 98.00 94 ALA A O 1
ATOM 752 N N . SER A 1 95 ? 6.397 -7.438 -17.311 1.00 96.75 95 SER A N 1
ATOM 753 C CA . SER A 1 95 ? 6.076 -7.640 -18.729 1.00 96.75 95 SER A CA 1
ATOM 754 C C . SER A 1 95 ? 6.521 -6.481 -19.636 1.00 96.75 95 SER A C 1
ATOM 756 O O . SER A 1 95 ? 6.242 -6.524 -20.836 1.00 96.75 95 SER A O 1
ATOM 758 N N . PHE A 1 96 ? 7.148 -5.436 -19.080 1.00 91.44 96 PHE A N 1
ATOM 759 C CA . PHE A 1 96 ? 7.738 -4.317 -19.826 1.00 91.44 96 PHE A CA 1
ATOM 760 C C . PHE A 1 96 ? 9.165 -4.619 -20.278 1.00 91.44 96 PHE A C 1
ATOM 762 O O . PHE A 1 96 ? 9.503 -4.167 -21.397 1.00 91.44 96 PHE A O 1
#

InterPro domains:
  IPR054052 Y16Q-like [PF21825] (34-94)

Organism: NCBI:txid363952

pLDDT: mean 81.74, std 23.86, range [32.59, 98.94]